Protein AF-A0A956WXQ8-F1 (afdb_monomer_lite)

pLDDT: mean 85.98, std 17.09, range [38.12, 98.56]

Foldseek 3Di:
DDDDDDDDDDDDDDPPPDPDPDDPPDPDPDPDPDDPCVVVVVLLVVLVVQLVVLVVQLVVLVVVLVVLCVVVVVPVVSSCVPVVVNVVSVVSNVVSCVRNPVSCVVCVCVQCVDPVRVLVCLQAPFAAACVVPVPSANPDWDQDPVRDIRHSHGHPVCVVVVD

Secondary structure (DSSP, 8-state):
-------------------PPPPPPPPPPP-------HHHHHHHHHHHHHHHHHHHHHHHHHHHHHHHHHHTTT-HHHHTTSHHHHHHHHHHHHHHHHHHHHHHHHHHHHHHHSTTTHHHHIIIIIPPPTTT-TTTS-S--EE-TTS-EESS---HHHHHHH-

Structure (mmCIF, N/CA/C/O backbone):
data_AF-A0A956WXQ8-F1
#
_entry.id   AF-A0A956WXQ8-F1
#
loop_
_atom_site.group_PDB
_atom_site.id
_atom_site.type_symbol
_atom_site.label_atom_id
_atom_site.label_alt_id
_atom_site.label_comp_id
_atom_site.label_asym_id
_atom_site.label_entity_id
_atom_site.label_seq_id
_atom_site.pdbx_PDB_ins_code
_atom_site.Cartn_x
_atom_site.Cartn_y
_atom_site.Cartn_z
_atom_site.occupancy
_atom_site.B_iso_or_equiv
_atom_site.auth_seq_id
_atom_site.auth_comp_id
_atom_site.auth_asym_id
_atom_site.auth_atom_id
_atom_site.pdbx_PDB_model_num
ATOM 1 N N . MET A 1 1 ? -41.434 19.675 -72.251 1.00 38.12 1 MET A N 1
ATOM 2 C CA . MET A 1 1 ? -41.603 20.103 -73.657 1.00 38.12 1 MET A CA 1
ATOM 3 C C . MET A 1 1 ? -40.549 21.172 -73.942 1.00 38.12 1 MET A C 1
ATOM 5 O O . MET A 1 1 ? -40.476 22.087 -73.138 1.00 38.12 1 MET A O 1
ATOM 9 N N . ILE A 1 2 ? -39.788 21.033 -75.045 1.00 38.50 2 ILE A N 1
ATOM 10 C CA . ILE A 1 2 ? -38.830 22.006 -75.644 1.00 38.50 2 ILE A CA 1
ATOM 11 C C . ILE A 1 2 ? -37.508 22.147 -74.847 1.00 38.50 2 ILE A C 1
ATOM 13 O O . ILE A 1 2 ? -37.528 22.645 -73.734 1.00 38.50 2 ILE A O 1
ATOM 17 N N . THR A 1 3 ? -36.330 21.611 -75.208 1.00 39.06 3 THR A N 1
ATOM 18 C CA . THR A 1 3 ? -35.526 21.508 -76.455 1.00 39.06 3 THR A CA 1
ATOM 19 C C . THR A 1 3 ? -34.778 22.802 -76.847 1.00 39.06 3 THR A C 1
ATOM 21 O O . THR A 1 3 ? -35.387 23.691 -77.426 1.00 39.06 3 THR A O 1
ATOM 24 N N . ARG A 1 4 ? -33.442 22.821 -76.637 1.00 45.00 4 ARG A N 1
ATOM 25 C CA . ARG A 1 4 ? -32.327 23.113 -77.594 1.00 45.00 4 ARG A CA 1
ATOM 26 C C . ARG A 1 4 ? -31.183 23.997 -77.032 1.00 45.00 4 ARG A C 1
ATOM 28 O O . ARG A 1 4 ? -31.460 25.080 -76.550 1.00 45.00 4 ARG A O 1
ATOM 35 N N . ILE A 1 5 ? -29.944 23.458 -76.975 1.00 48.34 5 ILE A N 1
ATOM 36 C CA . ILE A 1 5 ? -28.718 23.761 -77.795 1.00 48.34 5 ILE A CA 1
ATOM 37 C C . ILE A 1 5 ? -28.079 25.127 -77.396 1.00 48.34 5 ILE A C 1
ATOM 39 O O . ILE A 1 5 ? -28.791 26.116 -77.374 1.00 48.34 5 ILE A O 1
ATOM 43 N N . VAL A 1 6 ? -26.805 25.275 -76.974 1.00 39.34 6 VAL A N 1
ATOM 44 C CA . VAL A 1 6 ? -25.520 25.246 -77.731 1.00 39.34 6 VAL A CA 1
ATOM 45 C C . VAL A 1 6 ? -24.317 25.220 -76.734 1.00 39.34 6 VAL A C 1
ATOM 47 O O . VAL A 1 6 ? -24.288 26.007 -75.795 1.00 39.34 6 VAL A O 1
ATOM 50 N N . LEU A 1 7 ? -23.327 24.336 -76.955 1.00 41.91 7 LEU A N 1
ATOM 51 C CA . LEU A 1 7 ? -21.934 24.313 -76.412 1.00 41.91 7 LEU A CA 1
ATOM 52 C C . LEU A 1 7 ? -21.052 25.268 -77.279 1.00 41.91 7 LEU A C 1
ATOM 54 O O . LEU A 1 7 ? -21.446 25.406 -78.436 1.00 41.91 7 LEU A O 1
ATOM 58 N N . PRO A 1 8 ? -19.859 25.822 -76.916 1.00 48.25 8 PRO A N 1
ATOM 59 C CA . PRO A 1 8 ? -18.926 25.410 -75.855 1.00 48.25 8 PRO A CA 1
ATOM 60 C C . PRO A 1 8 ? -18.130 26.542 -75.144 1.00 48.25 8 PRO A C 1
ATOM 62 O O . PRO A 1 8 ? -18.097 27.692 -75.564 1.00 48.25 8 PRO A O 1
ATOM 65 N N . GLY A 1 9 ? -17.407 26.191 -74.080 1.00 39.09 9 GLY A N 1
ATOM 66 C CA . GLY A 1 9 ? -16.429 27.068 -73.430 1.00 39.09 9 GLY A CA 1
ATOM 67 C C . GLY A 1 9 ? -15.394 26.242 -72.681 1.00 39.09 9 GLY A C 1
ATOM 68 O O . GLY A 1 9 ? -15.539 25.980 -71.494 1.00 39.09 9 GLY A O 1
ATOM 69 N N . ILE A 1 10 ? -14.390 25.766 -73.416 1.00 50.47 10 ILE A N 1
ATOM 70 C CA . ILE A 1 10 ? -13.218 25.063 -72.890 1.00 50.47 10 ILE A CA 1
ATOM 71 C C . ILE A 1 10 ? -12.428 26.044 -72.018 1.00 50.47 10 ILE A C 1
ATOM 73 O O . ILE A 1 10 ? -11.936 27.046 -72.531 1.00 50.47 10 ILE A O 1
ATOM 77 N N . LEU A 1 11 ? -12.246 25.732 -70.734 1.00 43.50 11 LEU A N 1
ATOM 78 C CA . LEU A 1 11 ? -11.125 26.265 -69.964 1.00 43.50 11 LEU A CA 1
ATOM 79 C C . LEU A 1 11 ? -10.352 25.099 -69.348 1.00 43.50 11 LEU A C 1
ATOM 81 O O . LEU A 1 11 ? -10.706 24.537 -68.315 1.00 43.50 11 LEU A O 1
ATOM 85 N N . MET A 1 12 ? -9.306 24.723 -70.078 1.00 46.91 12 MET A N 1
ATOM 86 C CA . MET A 1 12 ? -8.211 23.860 -69.659 1.00 46.91 12 MET A CA 1
ATOM 87 C C . MET A 1 12 ? -7.524 24.512 -68.451 1.00 46.91 12 MET A C 1
ATOM 89 O O . MET A 1 12 ? -6.887 25.554 -68.598 1.00 46.91 12 MET A O 1
ATOM 93 N N . LEU A 1 13 ? -7.640 23.916 -67.263 1.00 47.16 13 LEU A N 1
ATOM 94 C CA . LEU A 1 13 ? -6.776 24.262 -66.139 1.00 47.16 13 LEU A CA 1
ATOM 95 C C . LEU A 1 13 ? -5.551 23.343 -66.202 1.00 47.16 13 LEU A C 1
ATOM 97 O O . LEU A 1 13 ? -5.657 22.130 -66.030 1.00 47.16 13 LEU A O 1
ATOM 101 N N . ALA A 1 14 ? -4.406 23.929 -66.542 1.00 50.28 14 ALA A N 1
ATOM 102 C CA . ALA A 1 14 ? -3.133 23.240 -66.674 1.00 50.28 14 ALA A CA 1
ATOM 103 C C . ALA A 1 14 ? -2.708 22.607 -65.336 1.00 50.28 14 ALA A C 1
ATOM 105 O O . ALA A 1 14 ? -2.529 23.310 -64.340 1.00 50.28 14 ALA A O 1
ATOM 106 N N . LEU A 1 15 ? -2.505 21.285 -65.328 1.00 52.38 15 LEU A N 1
ATOM 107 C CA . LEU A 1 15 ? -1.757 20.605 -64.273 1.00 52.38 15 LEU A CA 1
ATOM 108 C C . LEU A 1 15 ? -0.286 21.031 -64.370 1.00 52.38 15 LEU A C 1
ATOM 110 O O . LEU A 1 15 ? 0.452 20.555 -65.231 1.00 52.38 15 LEU A O 1
ATOM 114 N N . LEU A 1 16 ? 0.147 21.911 -63.471 1.00 50.88 16 LEU A N 1
ATOM 115 C CA . LEU A 1 16 ? 1.564 22.093 -63.169 1.00 50.88 16 LEU A CA 1
ATOM 116 C C . LEU A 1 16 ? 2.018 20.924 -62.287 1.00 50.88 16 LEU A C 1
ATOM 118 O O . LEU A 1 16 ? 1.897 20.956 -61.065 1.00 50.88 16 LEU A O 1
ATOM 122 N N . THR A 1 17 ? 2.533 19.871 -62.917 1.00 54.22 17 THR A N 1
ATOM 123 C CA . THR A 1 17 ? 3.320 18.831 -62.249 1.00 54.22 17 THR A CA 1
ATOM 124 C C . THR A 1 17 ? 4.652 19.433 -61.810 1.00 54.22 17 THR A C 1
ATOM 126 O O . THR A 1 17 ? 5.582 19.562 -62.606 1.00 54.22 17 THR A O 1
ATOM 129 N N . ALA A 1 18 ? 4.742 19.829 -60.542 1.00 53.53 18 ALA A N 1
ATOM 130 C CA . ALA A 1 18 ? 6.008 20.166 -59.912 1.00 53.53 18 ALA A CA 1
ATOM 131 C C . ALA A 1 18 ? 6.804 18.870 -59.673 1.00 53.53 18 ALA A C 1
ATOM 133 O O . ALA A 1 18 ? 6.460 18.073 -58.802 1.00 53.53 18 ALA A O 1
ATOM 134 N N . CYS A 1 19 ? 7.867 18.650 -60.450 1.00 54.12 19 CYS A N 1
ATOM 135 C CA . CYS A 1 19 ? 8.889 17.654 -60.131 1.00 54.12 19 CYS A CA 1
ATOM 136 C C . CYS A 1 19 ? 9.684 18.139 -58.912 1.00 54.12 19 CYS A C 1
ATOM 138 O O . CYS A 1 19 ? 10.679 18.849 -59.056 1.00 54.12 19 CYS A O 1
ATOM 140 N N . ALA A 1 20 ? 9.236 17.786 -57.708 1.00 65.56 20 ALA A N 1
ATOM 141 C CA . ALA A 1 20 ? 10.064 17.898 -56.515 1.00 65.56 20 ALA A CA 1
ATOM 142 C C . ALA A 1 20 ? 11.094 16.749 -56.512 1.00 65.56 20 ALA A C 1
ATOM 144 O O . ALA A 1 20 ? 10.714 15.606 -56.783 1.00 65.56 20 ALA A O 1
ATOM 145 N N . PRO A 1 21 ? 12.384 17.004 -56.227 1.00 63.22 21 PRO A N 1
ATOM 146 C CA . PRO A 1 21 ? 13.357 15.933 -56.055 1.00 63.22 21 PRO A CA 1
ATOM 147 C C . PRO A 1 21 ? 12.956 15.059 -54.861 1.00 63.22 21 PRO A C 1
ATOM 149 O O . PRO A 1 21 ? 12.649 15.570 -53.783 1.00 63.22 21 PRO A O 1
ATOM 152 N N . SER A 1 22 ? 12.943 13.738 -55.056 1.00 70.19 22 SER A N 1
ATOM 153 C CA . SER A 1 22 ? 12.711 12.777 -53.978 1.00 70.19 22 SER A CA 1
ATOM 154 C C . SER A 1 22 ? 13.767 12.959 -52.888 1.00 70.19 22 SER A C 1
ATOM 156 O O . SER A 1 22 ? 14.966 12.943 -53.172 1.00 70.19 22 SER A O 1
ATOM 158 N N . ALA A 1 23 ? 13.315 13.142 -51.645 1.00 75.69 23 ALA A N 1
ATOM 159 C CA . ALA A 1 23 ? 14.198 13.173 -50.488 1.00 75.69 23 ALA A CA 1
ATOM 160 C C . ALA A 1 23 ? 14.989 11.852 -50.403 1.00 75.69 23 ALA A C 1
ATOM 162 O O . ALA A 1 23 ? 14.421 10.791 -50.686 1.00 75.69 23 ALA A O 1
ATOM 163 N N . PRO A 1 24 ? 16.283 11.889 -50.037 1.00 76.50 24 PRO A N 1
ATOM 164 C CA . PRO A 1 24 ? 17.047 10.670 -49.827 1.00 76.50 24 PRO A CA 1
ATOM 165 C C . PRO A 1 24 ? 16.377 9.813 -48.739 1.00 76.50 24 PRO A C 1
ATOM 167 O O . PRO A 1 24 ? 15.810 10.370 -47.793 1.00 76.50 24 PRO A O 1
ATOM 170 N N . PRO A 1 25 ? 16.422 8.473 -48.859 1.00 72.44 25 PRO A N 1
ATOM 171 C CA . PRO A 1 25 ? 15.900 7.588 -47.829 1.00 72.44 25 PRO A CA 1
ATOM 172 C C . PRO A 1 25 ? 16.582 7.904 -46.497 1.00 72.44 25 PRO A C 1
ATOM 174 O O . PRO A 1 25 ? 17.802 8.084 -46.443 1.00 72.44 25 PRO A O 1
ATOM 177 N N . ALA A 1 26 ? 15.781 8.001 -45.434 1.00 77.81 26 ALA A N 1
ATOM 178 C CA . ALA A 1 26 ? 16.299 8.195 -44.090 1.00 77.81 26 ALA A CA 1
ATOM 179 C C . ALA A 1 26 ? 17.305 7.073 -43.770 1.00 77.81 26 ALA A C 1
ATOM 181 O O . ALA A 1 26 ? 17.049 5.919 -44.133 1.00 77.81 26 ALA A O 1
ATOM 182 N N . PRO A 1 27 ? 18.447 7.387 -43.131 1.00 73.75 27 PRO A N 1
ATOM 183 C CA . PRO A 1 27 ? 19.386 6.360 -42.709 1.00 73.75 27 PRO A CA 1
ATOM 184 C C . PRO A 1 27 ? 18.644 5.339 -41.843 1.00 73.75 27 PRO A C 1
ATOM 186 O O . PRO A 1 27 ? 17.879 5.715 -40.952 1.00 73.75 27 PRO A O 1
ATOM 189 N N . ALA A 1 28 ? 18.850 4.052 -42.132 1.00 71.50 28 ALA A N 1
ATOM 190 C CA . ALA A 1 28 ? 18.345 2.985 -41.282 1.00 71.50 28 ALA A CA 1
ATOM 191 C C . ALA A 1 28 ? 18.842 3.233 -39.845 1.00 71.50 28 ALA A C 1
ATOM 193 O O . ALA A 1 28 ? 20.013 3.604 -39.686 1.00 71.50 28 ALA A O 1
ATOM 194 N N . PRO A 1 29 ? 17.991 3.070 -38.813 1.00 69.69 29 PRO A N 1
ATOM 195 C CA . PRO A 1 29 ? 18.441 3.156 -37.433 1.00 69.69 29 PRO A CA 1
ATOM 196 C C . PRO A 1 29 ? 19.650 2.242 -37.267 1.00 69.69 29 PRO A C 1
ATOM 198 O O . PRO A 1 29 ? 19.606 1.083 -37.684 1.00 69.69 29 PRO A O 1
ATOM 201 N N . ALA A 1 30 ? 20.739 2.766 -36.707 1.00 68.44 30 ALA A N 1
ATOM 202 C CA . ALA A 1 30 ? 21.848 1.917 -36.310 1.00 68.44 30 ALA A CA 1
ATOM 203 C C . ALA A 1 30 ? 21.290 0.813 -35.401 1.00 68.44 30 ALA A C 1
ATOM 205 O O . ALA A 1 30 ? 20.535 1.122 -34.475 1.00 68.44 30 ALA A O 1
ATOM 206 N N . GLU A 1 31 ? 21.628 -0.452 -35.672 1.00 59.72 31 GLU A N 1
ATOM 207 C CA . GLU A 1 31 ? 21.336 -1.536 -34.737 1.00 59.72 31 GLU A CA 1
ATOM 208 C C . GLU A 1 31 ? 21.934 -1.136 -33.390 1.00 59.72 31 GLU A C 1
ATOM 210 O O . GLU A 1 31 ? 23.151 -0.968 -33.264 1.00 59.72 31 GLU A O 1
ATOM 215 N N . SER A 1 32 ? 21.075 -0.887 -32.399 1.00 63.06 32 SER A N 1
ATOM 216 C CA . SER A 1 32 ? 21.556 -0.511 -31.083 1.00 63.06 32 SER A CA 1
ATOM 217 C C . SER A 1 32 ? 22.321 -1.706 -30.533 1.00 63.06 32 SER A C 1
ATOM 219 O O . SER A 1 32 ? 21.724 -2.737 -30.216 1.00 63.06 32 SER A O 1
ATOM 221 N N . THR A 1 33 ? 23.634 -1.571 -30.367 1.00 66.12 33 THR A N 1
ATOM 222 C CA . THR A 1 33 ? 24.328 -2.323 -29.323 1.00 66.12 33 THR A CA 1
ATOM 223 C C . THR A 1 33 ? 23.521 -2.090 -28.050 1.00 66.12 33 THR A C 1
ATOM 225 O O . THR A 1 33 ? 23.310 -0.925 -27.707 1.00 66.12 33 THR A O 1
ATOM 228 N N . GLY A 1 34 ? 22.971 -3.154 -27.453 1.00 76.25 34 GLY A N 1
ATOM 229 C CA . GLY A 1 34 ? 21.980 -3.049 -26.378 1.00 76.25 34 GLY A CA 1
ATOM 230 C C . GLY A 1 34 ? 22.347 -1.947 -25.386 1.00 76.25 34 GLY A C 1
ATOM 231 O O . GLY A 1 34 ? 23.480 -1.909 -24.904 1.00 76.25 34 GLY A O 1
ATOM 232 N N . ALA A 1 35 ? 21.423 -1.010 -25.165 1.00 85.62 35 ALA A N 1
ATOM 233 C CA . ALA A 1 35 ? 21.669 0.127 -24.290 1.00 85.62 35 ALA A CA 1
ATOM 234 C C . ALA A 1 35 ? 22.083 -0.362 -22.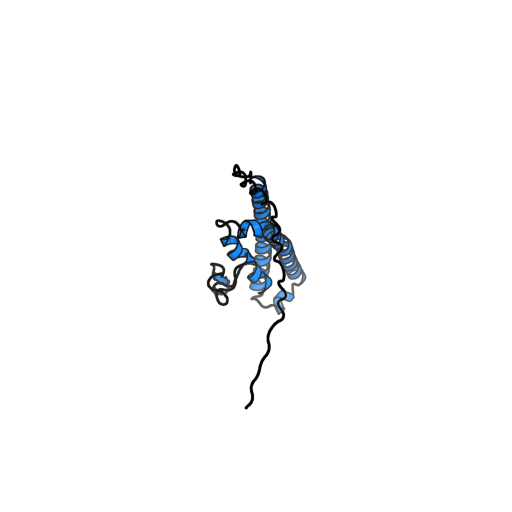893 1.00 85.62 35 ALA A C 1
ATOM 236 O O . ALA A 1 35 ? 21.561 -1.363 -22.399 1.00 85.62 35 ALA A O 1
ATOM 237 N N . ASP A 1 36 ? 23.008 0.344 -22.244 1.00 92.31 36 ASP A N 1
ATOM 238 C CA . ASP A 1 36 ? 23.307 0.085 -20.839 1.00 92.31 36 ASP A CA 1
ATOM 239 C C . ASP A 1 36 ? 22.116 0.529 -19.975 1.00 92.31 36 ASP A C 1
ATOM 241 O O . ASP A 1 36 ? 21.860 1.720 -19.801 1.00 92.31 36 ASP A O 1
ATOM 245 N N . LEU A 1 37 ? 21.375 -0.445 -19.440 1.00 93.81 37 LEU A N 1
ATOM 246 C CA . LEU A 1 37 ? 20.207 -0.223 -18.582 1.00 93.81 37 LEU A CA 1
ATOM 247 C C . LEU A 1 37 ? 20.542 -0.306 -17.082 1.00 93.81 37 LEU A C 1
ATOM 249 O O . LEU A 1 37 ? 19.636 -0.310 -16.246 1.00 93.81 37 LEU A O 1
ATOM 253 N N . SER A 1 38 ? 21.824 -0.380 -16.706 1.00 96.19 38 SER A N 1
ATOM 254 C CA . SER A 1 38 ? 22.248 -0.526 -15.304 1.00 96.19 38 SER A CA 1
ATOM 255 C C . SER A 1 38 ? 21.747 0.611 -14.404 1.00 96.19 38 SER A C 1
ATOM 257 O O . SER A 1 38 ? 21.344 0.366 -13.262 1.00 96.19 38 SER A O 1
ATOM 259 N N . GLY A 1 39 ? 21.690 1.839 -14.929 1.00 97.44 39 GLY A N 1
ATOM 260 C CA . GLY A 1 39 ? 21.129 2.999 -14.234 1.00 97.44 39 GLY A CA 1
ATOM 261 C C . GLY A 1 39 ? 19.633 2.855 -13.944 1.00 97.44 39 GLY A C 1
ATOM 262 O O . GLY A 1 39 ? 19.206 3.086 -12.815 1.00 97.44 39 GLY A O 1
ATOM 263 N N . ILE A 1 40 ? 18.851 2.389 -14.924 1.00 96.06 40 ILE A N 1
ATOM 264 C CA . ILE A 1 40 ? 17.405 2.147 -14.771 1.00 96.06 40 ILE A CA 1
ATOM 265 C C . ILE A 1 40 ? 17.161 1.041 -13.745 1.00 96.06 40 ILE A C 1
ATOM 267 O O . ILE A 1 40 ? 16.331 1.196 -12.853 1.00 96.06 40 ILE A O 1
ATOM 271 N N . LYS A 1 41 ? 17.936 -0.048 -13.808 1.00 95.94 41 LYS A N 1
ATOM 272 C CA . LYS A 1 41 ? 17.862 -1.122 -12.812 1.00 95.94 41 LYS A CA 1
ATOM 273 C C . LYS A 1 41 ? 18.168 -0.610 -11.404 1.00 95.94 41 LYS A C 1
ATOM 275 O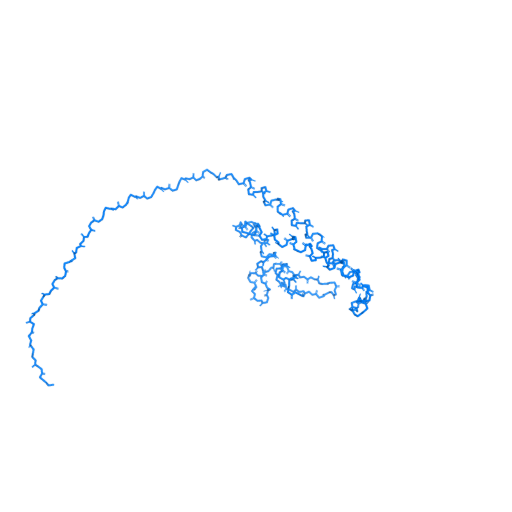 O . LYS A 1 41 ? 17.461 -0.955 -10.463 1.00 95.94 41 LYS A O 1
ATOM 280 N N . THR A 1 42 ? 19.212 0.205 -11.256 1.00 98.44 42 THR A N 1
ATOM 281 C CA . THR A 1 42 ? 19.588 0.789 -9.960 1.00 98.44 42 THR A CA 1
ATOM 282 C C . THR A 1 42 ? 18.477 1.683 -9.417 1.00 98.44 42 THR A C 1
ATOM 284 O O . THR A 1 42 ? 18.105 1.547 -8.254 1.00 98.44 42 THR A O 1
ATOM 287 N N . TYR A 1 43 ? 17.911 2.541 -10.268 1.00 97.94 43 TYR A N 1
ATOM 288 C CA . TYR A 1 43 ? 16.777 3.393 -9.926 1.00 97.94 43 TYR A CA 1
ATOM 289 C C . TYR A 1 43 ? 15.567 2.574 -9.459 1.00 97.94 43 TYR A C 1
ATOM 291 O O . TYR A 1 43 ? 15.048 2.822 -8.372 1.00 97.94 43 TYR A O 1
ATOM 299 N N . LEU A 1 44 ? 15.167 1.561 -10.237 1.00 97.88 44 LEU A N 1
ATOM 300 C CA . LEU A 1 44 ? 14.017 0.717 -9.921 1.00 97.88 44 LEU A CA 1
ATOM 301 C C . LEU A 1 44 ? 14.211 0.006 -8.577 1.00 97.88 44 LEU A C 1
ATOM 303 O O . LEU A 1 44 ? 13.355 0.103 -7.708 1.00 97.88 44 LEU A O 1
ATOM 307 N N . LEU A 1 45 ? 15.373 -0.617 -8.353 1.00 98.25 45 LEU A N 1
ATOM 308 C CA . LEU A 1 45 ? 15.673 -1.292 -7.086 1.00 98.25 45 LEU A CA 1
ATOM 309 C C . LEU A 1 45 ? 15.631 -0.338 -5.884 1.00 98.25 45 LEU A C 1
ATOM 311 O O . LEU A 1 45 ? 15.125 -0.712 -4.828 1.00 98.25 45 LEU A O 1
ATOM 315 N N . GLN A 1 46 ? 16.134 0.890 -6.032 1.00 98.56 46 GLN A N 1
ATOM 316 C CA . GLN A 1 46 ? 16.075 1.897 -4.970 1.00 98.56 46 GLN A CA 1
ATOM 317 C C . GLN A 1 46 ? 14.635 2.320 -4.661 1.00 98.56 46 GLN A C 1
ATOM 319 O O . GLN A 1 46 ? 14.269 2.414 -3.489 1.00 98.56 46 GLN A O 1
ATOM 324 N N . LYS A 1 47 ? 13.809 2.546 -5.689 1.00 98.19 47 LYS A N 1
ATOM 325 C CA . LYS A 1 47 ? 12.398 2.919 -5.518 1.00 98.19 47 LYS A CA 1
ATOM 326 C C . LYS A 1 47 ? 11.578 1.786 -4.921 1.00 98.19 47 LYS A C 1
ATOM 328 O O . LYS A 1 47 ? 10.865 2.023 -3.955 1.00 98.19 47 LYS A O 1
ATOM 333 N N . THR A 1 48 ? 11.752 0.555 -5.398 1.00 97.62 48 THR A N 1
ATOM 334 C CA . THR A 1 48 ? 11.080 -0.622 -4.834 1.00 97.62 48 THR A CA 1
ATOM 335 C C . THR A 1 48 ? 11.481 -0.862 -3.378 1.00 97.62 48 THR A C 1
ATOM 337 O O . THR A 1 48 ? 10.626 -1.176 -2.556 1.00 97.62 48 THR A O 1
ATOM 340 N N . ALA A 1 49 ? 12.759 -0.684 -3.023 1.00 98.56 49 ALA A N 1
ATOM 341 C CA . ALA A 1 49 ? 13.199 -0.805 -1.634 1.00 98.56 49 ALA A CA 1
ATOM 342 C C . ALA A 1 49 ? 12.548 0.256 -0.732 1.00 98.56 49 ALA A C 1
ATOM 344 O O . ALA A 1 49 ? 12.071 -0.075 0.350 1.00 98.56 49 ALA A O 1
ATOM 345 N N . ALA A 1 50 ? 12.485 1.510 -1.189 1.00 98.12 50 ALA A N 1
ATOM 346 C CA . ALA A 1 50 ? 11.802 2.575 -0.462 1.00 98.12 50 ALA A CA 1
ATOM 347 C C . ALA A 1 50 ? 10.291 2.307 -0.338 1.00 98.12 50 ALA A C 1
ATOM 349 O O . ALA A 1 50 ? 9.743 2.458 0.751 1.00 98.12 50 ALA A O 1
ATOM 350 N N . LEU A 1 51 ? 9.641 1.851 -1.417 1.00 97.00 51 LEU A N 1
ATOM 351 C CA . LEU A 1 51 ? 8.218 1.510 -1.415 1.00 97.00 51 LEU A CA 1
ATOM 352 C C . LEU A 1 51 ? 7.924 0.403 -0.401 1.00 97.00 51 LEU A C 1
ATOM 354 O O . LEU A 1 51 ? 6.992 0.539 0.380 1.00 97.00 51 LEU A O 1
ATOM 358 N N . ASN A 1 52 ? 8.738 -0.656 -0.366 1.00 97.38 52 ASN A N 1
ATOM 359 C CA . ASN A 1 52 ? 8.584 -1.734 0.613 1.00 97.38 52 ASN A CA 1
ATOM 360 C C . ASN A 1 52 ? 8.674 -1.230 2.057 1.00 97.38 52 ASN A C 1
ATOM 362 O O . ASN A 1 52 ? 7.895 -1.664 2.901 1.00 97.38 52 ASN A O 1
ATOM 366 N N . THR A 1 53 ? 9.598 -0.310 2.345 1.00 98.00 53 THR A N 1
ATOM 367 C CA . THR A 1 53 ? 9.708 0.294 3.679 1.00 98.00 53 THR A CA 1
ATOM 368 C C . THR A 1 53 ? 8.437 1.057 4.044 1.00 98.00 53 THR A C 1
ATOM 370 O O . THR A 1 53 ? 7.838 0.771 5.077 1.00 98.00 53 THR A O 1
ATOM 373 N N . SER A 1 54 ? 7.971 1.968 3.184 1.00 96.12 54 SER A N 1
ATOM 374 C CA . SER A 1 54 ? 6.759 2.752 3.461 1.00 96.12 54 SER A CA 1
ATOM 375 C C . SER A 1 54 ? 5.492 1.889 3.497 1.00 96.12 54 SER A C 1
ATOM 377 O O . SER A 1 54 ? 4.602 2.132 4.307 1.00 96.12 54 SER A O 1
ATOM 379 N N . ALA A 1 55 ? 5.416 0.831 2.688 1.00 95.38 55 ALA A N 1
ATOM 380 C CA . ALA A 1 55 ? 4.321 -0.134 2.739 1.00 95.38 55 ALA A CA 1
ATOM 381 C C . ALA A 1 55 ? 4.309 -0.924 4.059 1.00 95.38 55 ALA A C 1
ATOM 383 O O . ALA A 1 55 ? 3.241 -1.166 4.618 1.00 95.38 55 ALA A O 1
ATOM 384 N N . ALA A 1 56 ? 5.478 -1.288 4.598 1.00 97.50 56 ALA A N 1
ATOM 385 C CA . ALA A 1 56 ? 5.576 -1.942 5.902 1.00 97.50 56 ALA A CA 1
ATOM 386 C C . ALA A 1 56 ? 5.165 -1.007 7.055 1.00 97.50 56 ALA A C 1
ATOM 388 O O . ALA A 1 56 ? 4.508 -1.441 8.004 1.00 97.50 56 ALA A O 1
ATOM 389 N N . GLU A 1 57 ? 5.508 0.280 6.968 1.00 97.06 57 GLU A N 1
ATOM 390 C CA . GLU A 1 57 ? 5.056 1.304 7.919 1.00 97.06 57 GLU A CA 1
ATOM 391 C C . GLU A 1 57 ? 3.534 1.472 7.869 1.00 97.06 57 GLU A C 1
ATOM 393 O O . GLU A 1 57 ? 2.878 1.456 8.913 1.00 97.06 57 GLU A O 1
ATOM 398 N N . LEU A 1 58 ? 2.963 1.538 6.661 1.00 95.62 58 LEU A N 1
ATOM 399 C CA . LEU A 1 58 ? 1.518 1.593 6.461 1.00 95.62 58 LEU A CA 1
ATOM 400 C C . LEU A 1 58 ? 0.838 0.356 7.052 1.00 95.62 58 LEU A C 1
ATOM 402 O O . LEU A 1 58 ? -0.082 0.495 7.851 1.00 95.62 58 LEU A O 1
A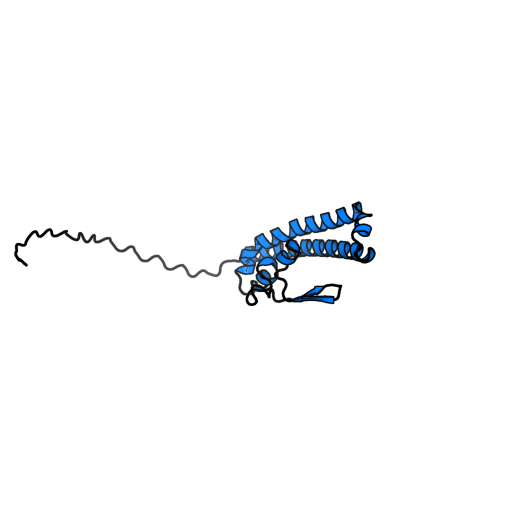TOM 406 N N . GLN A 1 59 ? 1.333 -0.844 6.737 1.00 95.00 59 GLN A N 1
ATOM 407 C CA . GLN A 1 59 ? 0.804 -2.095 7.281 1.00 95.00 59 GLN A CA 1
ATOM 408 C C . GLN A 1 59 ? 0.847 -2.111 8.812 1.00 95.00 59 GLN A C 1
ATOM 410 O O . GLN A 1 59 ? -0.120 -2.525 9.448 1.00 95.00 59 GLN A O 1
ATOM 415 N N . THR A 1 60 ? 1.943 -1.639 9.409 1.00 97.19 60 THR A N 1
ATOM 416 C CA . THR A 1 60 ? 2.097 -1.569 10.868 1.00 97.19 60 THR A CA 1
ATOM 417 C C . THR A 1 60 ? 1.068 -0.625 11.489 1.00 97.19 60 THR A C 1
ATOM 419 O O . THR A 1 60 ? 0.413 -0.986 12.467 1.00 97.19 60 THR A O 1
ATOM 422 N N . ALA A 1 61 ? 0.885 0.568 10.918 1.00 96.50 61 ALA A N 1
ATOM 423 C CA . ALA A 1 61 ? -0.095 1.533 11.407 1.00 96.50 61 ALA A CA 1
ATOM 424 C C . ALA A 1 61 ? -1.537 1.025 11.230 1.00 96.50 61 ALA A C 1
ATOM 426 O O . ALA A 1 61 ? -2.342 1.122 12.156 1.00 96.50 61 ALA A O 1
ATOM 427 N N . SER A 1 62 ? -1.856 0.423 10.082 1.00 94.31 62 SER A N 1
ATOM 428 C CA . SER A 1 62 ? -3.165 -0.182 9.818 1.00 94.31 62 SER A CA 1
ATOM 429 C C . SER A 1 62 ? -3.470 -1.342 10.767 1.00 94.31 62 SER A C 1
ATOM 431 O O . SER A 1 62 ? -4.584 -1.423 11.279 1.00 94.31 62 SER A O 1
ATOM 433 N N . ALA A 1 63 ? -2.489 -2.206 11.048 1.00 95.44 63 ALA A N 1
ATOM 434 C CA . ALA A 1 63 ? -2.640 -3.294 12.012 1.00 95.44 63 ALA A CA 1
ATOM 435 C C . ALA A 1 63 ? -2.894 -2.756 13.426 1.00 95.44 63 ALA A C 1
ATOM 437 O O . ALA A 1 63 ? -3.817 -3.204 14.095 1.00 95.44 63 ALA A O 1
ATOM 438 N N . HIS A 1 64 ? -2.158 -1.725 13.849 1.00 97.00 64 HIS A N 1
ATOM 439 C CA . HIS A 1 64 ? -2.384 -1.117 15.157 1.00 97.00 64 HIS A CA 1
ATOM 440 C C . HIS A 1 64 ? -3.778 -0.478 15.264 1.00 97.00 64 HIS A C 1
ATOM 442 O O . HIS A 1 64 ? -4.454 -0.623 16.281 1.00 97.00 64 HIS A O 1
ATOM 448 N N . TYR A 1 65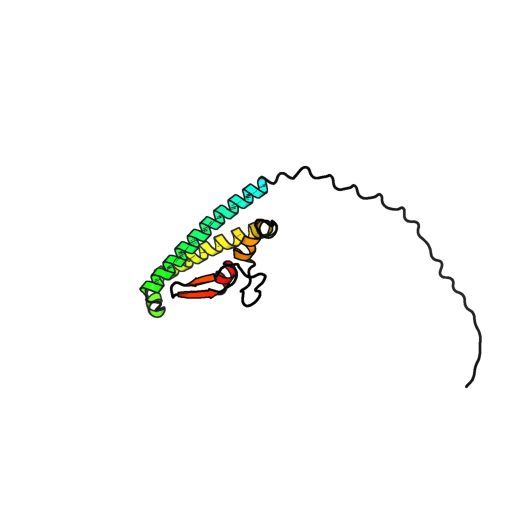 ? -4.253 0.189 14.208 1.00 95.94 65 TYR A N 1
ATOM 449 C CA . TYR A 1 65 ? -5.620 0.711 14.189 1.00 95.94 65 TYR A CA 1
ATOM 450 C C . TYR A 1 65 ? -6.657 -0.413 14.300 1.00 95.94 65 TYR A C 1
ATOM 452 O O . TYR A 1 65 ? -7.630 -0.277 15.044 1.00 95.94 65 TYR A O 1
ATOM 460 N N . TYR A 1 66 ? -6.438 -1.526 13.592 1.00 94.88 66 TYR A N 1
ATOM 461 C CA . TYR A 1 66 ? -7.286 -2.709 13.695 1.00 94.88 66 TYR A CA 1
ATOM 462 C C . TYR A 1 66 ? -7.313 -3.258 15.127 1.00 94.88 66 TYR A C 1
ATOM 464 O O . TYR A 1 66 ? -8.402 -3.464 15.651 1.00 94.88 66 TYR A O 1
ATOM 472 N N . ASP A 1 67 ? -6.164 -3.414 15.788 1.00 95.94 67 ASP A N 1
ATOM 473 C CA . ASP A 1 67 ? -6.087 -3.921 17.165 1.00 95.94 67 ASP A CA 1
ATOM 474 C C . ASP A 1 67 ? -6.868 -3.030 18.147 1.00 95.94 67 ASP A C 1
ATOM 476 O O . ASP A 1 67 ? -7.593 -3.524 19.014 1.00 95.94 67 ASP A O 1
ATOM 480 N N . LEU A 1 68 ? -6.778 -1.704 17.988 1.00 96.12 68 LEU A N 1
ATOM 481 C CA . LEU A 1 68 ? -7.550 -0.749 18.791 1.00 96.12 68 LEU A CA 1
ATOM 482 C C . LEU A 1 68 ? -9.055 -0.886 18.530 1.00 96.12 68 LEU A C 1
ATOM 484 O O . LEU A 1 68 ? -9.855 -0.894 19.472 1.00 96.12 68 LEU A O 1
ATOM 488 N N . ALA A 1 69 ? -9.450 -1.018 17.262 1.00 95.38 69 ALA A N 1
ATOM 489 C CA . ALA A 1 69 ? -10.841 -1.230 16.888 1.00 95.38 69 ALA A CA 1
ATOM 490 C C . ALA A 1 69 ? -11.369 -2.565 17.438 1.00 95.38 69 ALA A C 1
ATOM 492 O O . ALA A 1 69 ? -12.444 -2.594 18.034 1.00 95.38 69 ALA A O 1
ATOM 493 N N . GLU A 1 70 ? -10.601 -3.647 17.327 1.00 95.38 70 GLU A N 1
ATOM 494 C CA . GLU A 1 70 ? -10.949 -4.970 17.843 1.00 95.38 70 GLU A CA 1
ATOM 495 C C . GLU A 1 70 ? -11.073 -4.967 19.374 1.00 95.38 70 GLU A C 1
ATOM 497 O O . GLU A 1 70 ? -12.057 -5.482 19.912 1.00 95.38 70 GLU A O 1
ATOM 502 N N . ALA A 1 71 ? -10.156 -4.306 20.088 1.00 95.25 71 ALA A N 1
ATOM 503 C CA . ALA A 1 71 ? -10.231 -4.132 21.540 1.00 95.25 71 ALA A CA 1
ATOM 504 C C . ALA A 1 71 ? -11.487 -3.356 21.974 1.00 95.25 71 ALA A C 1
ATOM 506 O O . ALA A 1 71 ? -12.068 -3.627 23.028 1.00 95.25 71 ALA A O 1
ATOM 507 N N . ALA A 1 72 ? -11.957 -2.425 21.140 1.00 96.19 72 ALA A N 1
ATOM 508 C CA . ALA A 1 72 ? -13.236 -1.750 21.326 1.00 96.19 72 ALA A CA 1
ATOM 509 C C . ALA A 1 72 ? -14.445 -2.598 20.880 1.00 96.19 72 ALA A C 1
ATOM 511 O O . ALA A 1 72 ? -15.579 -2.153 21.040 1.00 96.19 72 ALA A O 1
ATOM 512 N N . SER A 1 73 ? -14.246 -3.819 20.372 1.00 95.19 73 SER A N 1
ATOM 513 C CA . SER A 1 73 ? -15.273 -4.653 19.723 1.00 95.19 73 SER A CA 1
ATOM 514 C C . SER A 1 73 ? -15.919 -3.968 18.516 1.00 95.19 73 SER A C 1
ATOM 516 O O . SER A 1 73 ? -17.115 -4.121 18.275 1.00 95.19 73 SER A O 1
ATOM 518 N N . PHE A 1 74 ? -15.128 -3.171 17.796 1.00 94.38 74 PHE A N 1
ATOM 519 C CA . PHE A 1 74 ? -15.538 -2.311 16.685 1.00 94.38 74 PHE A CA 1
ATOM 520 C C . PHE A 1 74 ? -16.643 -1.301 17.054 1.00 94.38 74 PHE A C 1
ATOM 522 O O . PHE A 1 74 ? -17.335 -0.770 16.188 1.00 94.38 74 PHE A O 1
ATOM 529 N N . ASP A 1 75 ? -16.803 -0.997 18.345 1.00 96.56 75 ASP A N 1
ATOM 530 C CA . ASP A 1 75 ? -17.650 0.088 18.836 1.00 96.56 75 ASP A CA 1
ATOM 531 C C . ASP A 1 75 ? -16.903 1.417 18.643 1.00 96.56 75 ASP A C 1
ATOM 533 O O . ASP A 1 75 ? -16.062 1.804 19.455 1.00 96.56 75 ASP A O 1
ATOM 537 N N . TYR A 1 76 ? -17.175 2.110 17.535 1.00 94.25 76 TYR A N 1
ATOM 538 C CA . TYR A 1 76 ? -16.495 3.363 17.195 1.00 94.25 76 TYR A CA 1
ATOM 539 C C . TYR A 1 76 ? -16.825 4.517 18.158 1.00 94.25 76 TYR A C 1
ATOM 541 O O . TYR A 1 76 ? -16.008 5.426 18.333 1.00 94.25 76 TYR A O 1
ATOM 549 N N . GLU A 1 77 ? -17.971 4.472 18.849 1.00 95.75 77 GLU A N 1
ATOM 550 C CA . GLU A 1 77 ? -18.276 5.432 19.915 1.00 95.75 77 GLU A CA 1
ATOM 551 C C . GLU A 1 77 ? -17.342 5.210 21.109 1.00 95.75 77 GLU A C 1
ATOM 553 O O . GLU A 1 77 ? -16.791 6.170 21.652 1.00 95.75 77 GLU A O 1
ATOM 558 N N . ARG A 1 78 ? -17.076 3.947 21.467 1.00 95.38 78 ARG A N 1
ATOM 559 C CA . ARG A 1 78 ? -16.074 3.582 22.479 1.00 95.38 78 ARG A CA 1
ATOM 560 C C . ARG A 1 78 ? -14.650 3.885 22.022 1.00 95.38 78 ARG A C 1
ATOM 562 O O . ARG A 1 78 ? -13.877 4.435 22.800 1.00 95.38 78 ARG A O 1
ATOM 569 N N . LEU A 1 79 ? -14.306 3.562 20.778 1.00 94.62 79 LEU A N 1
ATOM 570 C CA . LEU A 1 79 ? -12.977 3.805 20.211 1.00 94.62 79 LEU A CA 1
ATOM 571 C C . LEU A 1 79 ? -12.618 5.296 20.246 1.00 94.62 79 LEU A C 1
ATOM 573 O O . LEU A 1 79 ? -11.505 5.672 20.609 1.00 94.62 79 LEU A O 1
ATOM 577 N N . SER A 1 80 ? -13.589 6.160 19.937 1.00 92.38 80 SER A N 1
ATOM 578 C CA . SER A 1 80 ? -13.396 7.613 19.941 1.00 92.38 80 SER A CA 1
ATOM 579 C C . SER A 1 80 ? -13.166 8.221 21.334 1.00 92.38 80 SER A C 1
ATOM 581 O O . SER A 1 80 ? -12.791 9.390 21.423 1.00 92.38 80 SER A O 1
ATOM 583 N N . GLN A 1 81 ? -13.304 7.443 22.419 1.00 93.81 81 GLN A N 1
ATOM 584 C CA . GLN A 1 81 ? -12.960 7.880 23.781 1.00 93.81 81 GLN A CA 1
ATOM 585 C C . GLN A 1 81 ? -11.441 7.962 24.029 1.00 93.81 81 GLN A C 1
ATOM 587 O O . GLN A 1 81 ? -11.023 8.584 25.007 1.00 93.81 81 GLN A O 1
ATOM 592 N N . SER A 1 82 ? -10.615 7.415 23.126 1.00 92.00 82 SER A N 1
ATOM 593 C CA . SER A 1 82 ? -9.145 7.524 23.133 1.00 92.00 82 SER A CA 1
ATOM 594 C C . SER A 1 82 ? -8.625 8.344 21.936 1.00 92.00 82 SER A C 1
ATOM 596 O O . SER A 1 82 ? -7.843 7.846 21.123 1.00 92.00 82 SER A O 1
ATOM 598 N N . PRO A 1 83 ? -9.025 9.622 21.783 1.00 92.44 83 PRO A N 1
ATOM 599 C CA . PRO A 1 83 ? -8.823 10.365 20.538 1.00 92.44 83 PRO A CA 1
ATOM 600 C C . PRO A 1 83 ? -7.350 10.637 20.210 1.00 92.44 83 PRO A C 1
ATOM 602 O O . PRO A 1 83 ? -7.004 10.741 19.038 1.00 92.44 83 PRO A O 1
ATOM 605 N N . ALA A 1 84 ? -6.475 10.747 21.215 1.00 95.75 84 ALA A N 1
ATOM 606 C CA . ALA A 1 84 ? -5.057 11.033 20.995 1.00 95.75 84 ALA A CA 1
ATOM 607 C C . ALA A 1 84 ? -4.320 9.859 20.328 1.00 95.75 84 ALA A C 1
ATOM 609 O O . ALA A 1 84 ? -3.593 10.063 19.360 1.00 95.75 84 ALA A O 1
ATOM 610 N N . GLU A 1 85 ? -4.539 8.639 20.820 1.00 94.50 85 GLU A N 1
ATOM 611 C CA . GLU A 1 85 ? -3.914 7.429 20.278 1.00 94.50 85 GLU A CA 1
ATOM 612 C C . GLU A 1 85 ? -4.438 7.126 18.872 1.00 94.50 85 GLU A C 1
ATOM 614 O O . GLU A 1 85 ? -3.657 6.923 17.945 1.00 94.50 85 GLU A O 1
ATOM 619 N N . ILE A 1 86 ? -5.755 7.227 18.674 1.00 95.75 86 ILE A N 1
ATOM 620 C CA . ILE A 1 86 ? -6.374 7.045 17.358 1.00 95.75 86 ILE A CA 1
ATOM 621 C C . ILE A 1 86 ? -5.860 8.074 16.349 1.00 95.75 86 ILE A C 1
ATOM 623 O O . ILE A 1 86 ? -5.496 7.708 15.232 1.00 95.75 86 ILE A O 1
ATOM 627 N N . ALA A 1 87 ? -5.773 9.350 16.737 1.00 95.75 87 ALA A N 1
ATOM 628 C CA . ALA A 1 87 ? -5.230 10.386 15.866 1.00 95.75 87 ALA A CA 1
ATOM 629 C C . ALA A 1 87 ? -3.767 10.112 15.490 1.00 95.75 87 ALA A C 1
ATOM 631 O O . ALA A 1 87 ? -3.397 10.301 14.333 1.00 95.75 87 ALA A O 1
ATOM 632 N N . GLN A 1 88 ? -2.949 9.642 16.435 1.00 96.06 88 GLN A N 1
ATOM 633 C CA . GLN A 1 88 ? -1.549 9.312 16.179 1.00 96.06 88 GLN A CA 1
ATOM 634 C C . GLN A 1 88 ? -1.407 8.157 15.180 1.00 96.06 88 GLN A C 1
ATOM 636 O O . GLN A 1 88 ? -0.618 8.258 14.242 1.00 96.06 88 GLN A O 1
ATOM 641 N N . VAL A 1 89 ? -2.174 7.078 15.351 1.00 96.75 89 VAL A N 1
ATOM 642 C CA . VAL A 1 89 ? -2.101 5.910 14.460 1.00 96.75 89 VAL A CA 1
ATOM 643 C C . VAL A 1 89 ? -2.581 6.255 13.051 1.00 96.75 89 VAL A C 1
ATOM 645 O O . VAL A 1 89 ? -1.908 5.923 12.076 1.00 96.75 89 VAL A O 1
ATOM 648 N N . LEU A 1 90 ? -3.698 6.977 12.929 1.00 95.38 90 LEU A N 1
ATOM 649 C CA . LEU A 1 90 ? -4.220 7.401 11.628 1.00 95.38 90 LEU A CA 1
ATOM 650 C C . LEU A 1 90 ? -3.290 8.399 10.926 1.00 95.38 90 LEU A C 1
ATOM 652 O O . LEU A 1 90 ? -3.127 8.328 9.708 1.00 95.38 90 LEU A O 1
ATOM 656 N N . ALA A 1 91 ? -2.651 9.305 11.672 1.00 96.50 91 ALA A N 1
ATOM 657 C CA . ALA A 1 91 ? -1.636 10.196 11.116 1.00 96.50 91 ALA A CA 1
ATOM 658 C C . ALA A 1 91 ? -0.433 9.406 10.582 1.00 96.50 91 ALA A C 1
ATOM 660 O O . ALA A 1 91 ? -0.012 9.652 9.456 1.00 96.50 91 ALA A O 1
ATOM 661 N N . GLY A 1 92 ? 0.053 8.412 11.333 1.00 96.12 92 GLY A N 1
ATOM 662 C CA . GLY A 1 92 ? 1.137 7.535 10.887 1.00 96.12 92 GLY A CA 1
ATOM 663 C C . GLY A 1 92 ? 0.784 6.747 9.622 1.00 96.12 92 GLY A C 1
ATOM 664 O O . GLY A 1 92 ? 1.572 6.715 8.680 1.00 96.12 92 GLY A O 1
ATOM 665 N N . ALA A 1 93 ? -0.426 6.181 9.549 1.00 95.38 93 ALA A N 1
ATOM 666 C CA . ALA A 1 93 ? -0.905 5.502 8.342 1.00 95.38 93 ALA A CA 1
ATOM 667 C C . ALA A 1 93 ? -0.958 6.460 7.140 1.00 95.38 93 ALA A C 1
ATOM 669 O O . ALA A 1 93 ? -0.472 6.137 6.058 1.00 95.38 93 ALA A O 1
ATOM 670 N N . LYS A 1 94 ? -1.486 7.674 7.335 1.00 95.06 94 LYS A N 1
ATOM 671 C CA . LYS A 1 94 ? -1.536 8.699 6.288 1.00 95.06 94 LYS A CA 1
ATOM 672 C C . LYS A 1 94 ? -0.141 9.104 5.806 1.00 95.06 94 LYS A C 1
ATOM 674 O O . LYS A 1 94 ? 0.064 9.235 4.603 1.00 95.06 94 LYS A O 1
ATOM 679 N N . GLU A 1 95 ? 0.803 9.326 6.714 1.00 95.88 95 GLU A N 1
ATOM 680 C CA . GLU A 1 95 ? 2.183 9.683 6.368 1.00 95.88 95 GLU A CA 1
ATOM 681 C C . GLU A 1 95 ? 2.862 8.570 5.564 1.00 95.88 95 GLU A C 1
ATOM 683 O O . GLU A 1 95 ? 3.453 8.846 4.518 1.00 95.88 95 GLU A O 1
ATOM 688 N N . ALA A 1 96 ? 2.704 7.315 5.992 1.00 95.81 96 ALA A N 1
ATOM 689 C CA . ALA A 1 96 ? 3.232 6.157 5.280 1.00 95.81 96 ALA A CA 1
ATOM 690 C C . ALA A 1 96 ? 2.614 6.008 3.880 1.00 95.81 96 ALA A C 1
ATOM 692 O O . ALA A 1 96 ? 3.336 5.778 2.911 1.00 95.81 96 ALA A O 1
ATOM 693 N N . TRP A 1 97 ? 1.301 6.221 3.743 1.00 93.62 97 TRP A N 1
ATOM 694 C CA . TRP A 1 97 ? 0.619 6.245 2.445 1.00 93.62 97 TRP A CA 1
ATOM 695 C C . TRP A 1 97 ? 1.159 7.346 1.524 1.00 93.62 97 TRP A C 1
ATOM 697 O O . TRP A 1 97 ? 1.524 7.083 0.378 1.00 93.62 97 TRP A O 1
ATOM 707 N N . MET A 1 98 ? 1.272 8.573 2.042 1.00 94.06 98 MET A N 1
ATOM 708 C CA . MET A 1 98 ? 1.799 9.720 1.298 1.00 94.06 98 MET A CA 1
ATOM 709 C C . MET A 1 98 ? 3.265 9.538 0.880 1.00 94.06 98 MET A C 1
ATOM 711 O O . MET A 1 98 ? 3.702 10.174 -0.078 1.00 94.06 98 MET A O 1
ATOM 715 N N . ALA A 1 99 ? 4.025 8.690 1.576 1.00 94.81 99 ALA A N 1
ATOM 716 C CA . ALA A 1 99 ? 5.358 8.278 1.156 1.00 94.81 99 ALA A CA 1
ATOM 717 C C . ALA A 1 99 ? 5.314 7.155 0.104 1.00 94.81 99 ALA A C 1
ATOM 719 O O . ALA A 1 99 ? 6.032 7.229 -0.893 1.00 94.81 99 ALA A O 1
ATOM 720 N N . ALA A 1 100 ? 4.470 6.139 0.307 1.00 93.56 100 ALA A N 1
ATOM 721 C CA . ALA A 1 100 ? 4.380 4.950 -0.535 1.00 93.56 100 ALA A CA 1
ATOM 722 C C . ALA A 1 100 ? 3.835 5.243 -1.939 1.00 93.56 100 ALA A C 1
ATOM 724 O O . ALA A 1 100 ? 4.497 4.902 -2.918 1.00 93.56 100 ALA A O 1
ATOM 725 N N . SER A 1 101 ? 2.671 5.893 -2.049 1.00 92.06 101 SER A N 1
ATOM 726 C CA . SER A 1 101 ? 1.988 6.098 -3.337 1.00 92.06 101 SER A CA 1
ATOM 727 C C . SER A 1 101 ? 2.913 6.760 -4.375 1.00 92.06 101 SER A C 1
ATOM 729 O O . SER A 1 101 ? 3.202 6.129 -5.394 1.00 92.06 101 SER A O 1
ATOM 731 N N . PRO A 1 102 ? 3.559 7.916 -4.098 1.00 94.12 102 PRO A N 1
ATOM 732 C CA . PRO A 1 102 ? 4.443 8.545 -5.077 1.00 94.12 102 PRO A CA 1
ATOM 733 C C . PRO A 1 102 ? 5.656 7.702 -5.482 1.00 94.12 102 PRO A C 1
ATOM 735 O O . PRO A 1 102 ? 6.238 7.951 -6.538 1.00 94.12 102 PRO A O 1
ATOM 738 N N . LEU A 1 103 ? 6.117 6.767 -4.642 1.00 96.69 103 LEU A N 1
ATOM 739 C CA . LEU A 1 103 ? 7.247 5.898 -4.983 1.00 96.69 103 LEU A CA 1
ATOM 740 C C . LEU A 1 103 ? 6.876 4.893 -6.070 1.00 96.69 103 LEU A C 1
ATOM 742 O O . LEU A 1 103 ? 7.741 4.577 -6.888 1.00 96.69 103 LEU A O 1
ATOM 746 N N . TYR A 1 104 ? 5.625 4.427 -6.085 1.00 96.44 104 TYR A N 1
ATOM 747 C CA . TYR A 1 104 ? 5.115 3.583 -7.156 1.00 96.44 104 TYR A CA 1
ATOM 748 C C . TYR A 1 104 ? 4.912 4.379 -8.445 1.00 96.44 104 TYR A C 1
ATOM 750 O O . TYR A 1 104 ? 5.520 4.022 -9.450 1.00 96.44 104 TYR A O 1
ATOM 758 N N . GLU A 1 105 ? 4.219 5.521 -8.382 1.00 95.25 105 GLU A N 1
ATOM 759 C CA . GLU A 1 105 ? 3.998 6.426 -9.529 1.00 95.25 105 GLU A CA 1
ATOM 760 C C . GLU A 1 105 ? 5.294 6.755 -10.286 1.00 95.25 105 GLU A C 1
ATOM 762 O O . GLU A 1 105 ? 5.368 6.809 -11.510 1.00 95.25 105 GLU A O 1
ATOM 767 N N . GLN A 1 106 ? 6.384 6.950 -9.543 1.00 97.25 106 GLN A N 1
ATOM 768 C CA . GLN A 1 106 ? 7.697 7.258 -10.108 1.00 97.25 106 GLN A CA 1
ATOM 769 C C . GLN A 1 106 ? 8.311 6.119 -10.938 1.00 97.25 106 GLN A C 1
ATOM 771 O O . GLN A 1 106 ? 9.190 6.374 -11.763 1.00 97.25 106 GLN A O 1
ATOM 776 N N . MET A 1 107 ? 7.902 4.872 -10.702 1.00 97.38 107 MET A N 1
ATOM 777 C CA . MET A 1 107 ? 8.409 3.687 -11.396 1.00 97.38 107 MET A CA 1
ATOM 778 C C . MET A 1 107 ? 7.356 2.959 -12.243 1.00 97.38 107 MET A C 1
ATOM 780 O O . MET A 1 107 ? 7.741 2.069 -13.002 1.00 97.38 107 MET A O 1
ATOM 784 N N . GLU A 1 108 ? 6.082 3.352 -12.162 1.00 96.75 108 GLU A N 1
ATOM 785 C CA . GLU A 1 108 ? 4.936 2.745 -12.852 1.00 96.75 108 GLU A CA 1
ATOM 786 C C . GLU A 1 108 ? 5.219 2.554 -14.346 1.00 96.75 108 GLU A C 1
ATOM 788 O O . GLU A 1 108 ? 5.185 1.432 -14.837 1.00 96.75 108 GLU A O 1
ATOM 793 N N . GLY A 1 109 ? 5.664 3.595 -15.058 1.00 96.88 109 GLY A N 1
ATOM 794 C CA . GLY A 1 109 ? 5.949 3.489 -16.495 1.00 96.88 109 GLY A CA 1
ATOM 795 C C . GLY A 1 109 ? 6.995 2.423 -16.870 1.00 96.88 109 GLY A C 1
ATOM 796 O O . GLY A 1 109 ? 6.958 1.884 -17.976 1.00 96.88 109 GLY A O 1
ATOM 797 N N . ILE A 1 110 ? 7.918 2.082 -15.961 1.00 96.81 110 ILE A N 1
ATOM 798 C CA . ILE A 1 110 ? 8.860 0.966 -16.153 1.00 96.81 110 ILE A CA 1
ATOM 799 C C . ILE A 1 110 ? 8.176 -0.364 -15.818 1.00 96.81 110 ILE A C 1
ATOM 801 O O . ILE A 1 110 ? 8.337 -1.333 -16.555 1.00 96.81 110 ILE A O 1
ATOM 805 N N . VAL A 1 111 ? 7.435 -0.421 -14.710 1.00 97.50 111 VAL A N 1
ATOM 806 C CA . VAL A 1 111 ? 6.756 -1.633 -14.231 1.00 97.50 111 VAL A CA 1
ATOM 807 C C . VAL A 1 111 ? 5.659 -2.073 -15.207 1.00 97.50 111 VAL A C 1
ATOM 809 O O . VAL A 1 111 ? 5.676 -3.217 -15.649 1.00 97.50 111 VAL A O 1
ATOM 812 N N . ALA A 1 112 ? 4.773 -1.167 -15.615 1.00 96.81 112 ALA A N 1
ATOM 813 C CA . ALA A 1 112 ? 3.710 -1.409 -16.585 1.00 96.81 112 ALA A CA 1
ATOM 814 C C . ALA A 1 112 ? 4.255 -1.700 -17.997 1.00 96.81 112 ALA A C 1
ATOM 816 O O . ALA A 1 112 ? 3.702 -2.513 -18.737 1.00 96.81 112 ALA A O 1
ATOM 817 N N . GLY A 1 113 ? 5.367 -1.058 -18.378 1.00 95.88 113 GLY A N 1
ATOM 818 C CA . GLY A 1 113 ? 5.949 -1.166 -19.719 1.00 95.88 113 GLY A CA 1
ATOM 819 C C . GLY A 1 113 ? 6.808 -2.411 -19.971 1.00 95.88 113 GLY A C 1
ATOM 820 O O . GLY A 1 113 ? 7.113 -2.716 -21.126 1.00 95.88 113 GLY A O 1
ATOM 821 N N . VAL A 1 114 ? 7.224 -3.132 -18.924 1.00 95.56 114 VAL A N 1
ATOM 822 C CA . VAL A 1 114 ? 8.046 -4.347 -19.040 1.00 95.56 114 VAL A CA 1
ATOM 823 C C . VAL A 1 114 ? 7.155 -5.580 -18.848 1.00 95.56 114 VAL A C 1
ATOM 825 O O . VAL A 1 114 ? 6.615 -5.750 -17.759 1.00 95.56 114 VAL A O 1
ATOM 828 N N . PRO A 1 115 ? 7.036 -6.489 -19.841 1.00 95.50 115 PRO A N 1
ATOM 829 C CA . PRO A 1 115 ? 6.102 -7.622 -19.773 1.00 95.50 115 PRO A CA 1
ATOM 830 C C . PRO A 1 115 ? 6.248 -8.513 -18.534 1.00 95.50 115 PRO A C 1
ATOM 832 O O . PRO A 1 115 ? 5.256 -8.966 -17.976 1.00 95.50 115 PRO A O 1
ATOM 835 N N . ASP A 1 116 ? 7.480 -8.732 -18.073 1.00 96.19 116 ASP A N 1
ATOM 836 C CA . ASP A 1 116 ? 7.744 -9.556 -16.887 1.00 96.19 116 ASP A CA 1
ATOM 837 C C . ASP A 1 116 ? 7.365 -8.855 -15.567 1.00 96.19 116 ASP A C 1
ATOM 839 O O . ASP A 1 116 ? 7.352 -9.489 -14.513 1.00 96.19 116 ASP A O 1
ATOM 843 N N . LEU A 1 117 ? 7.090 -7.547 -15.604 1.00 96.44 117 LEU A N 1
ATOM 844 C CA . LEU A 1 117 ? 6.741 -6.728 -14.443 1.00 96.44 117 LEU A CA 1
ATOM 845 C C . LEU A 1 117 ? 5.293 -6.220 -14.474 1.00 96.44 117 LEU A C 1
ATOM 847 O O . LEU A 1 117 ? 4.769 -5.850 -13.425 1.00 96.44 117 LEU A O 1
ATOM 851 N N . SER A 1 118 ? 4.626 -6.231 -15.628 1.00 95.44 118 SER A N 1
ATOM 852 C CA . SER A 1 118 ? 3.324 -5.579 -15.808 1.00 95.44 118 SER A CA 1
ATOM 853 C C . SER A 1 118 ? 2.210 -6.170 -14.939 1.00 95.44 118 SER A C 1
ATOM 855 O O . SER A 1 118 ? 1.239 -5.490 -14.629 1.00 95.44 118 SER A O 1
ATOM 857 N N . SER A 1 119 ? 2.343 -7.412 -14.460 1.00 95.31 119 SER A N 1
ATOM 858 C CA . SER A 1 119 ? 1.394 -7.967 -13.486 1.00 95.31 119 SER A CA 1
ATOM 859 C C . SER A 1 119 ? 1.405 -7.225 -12.147 1.00 95.31 119 SER A C 1
ATOM 861 O O . SER A 1 119 ? 0.393 -7.211 -11.454 1.00 95.31 119 SER A O 1
ATOM 863 N N . TYR A 1 120 ? 2.536 -6.626 -11.758 1.00 95.81 120 TYR A N 1
ATOM 864 C CA . TYR A 1 120 ? 2.613 -5.836 -10.529 1.00 95.81 120 TYR A CA 1
ATOM 865 C C . TYR A 1 120 ? 1.832 -4.528 -10.645 1.00 95.81 120 TYR A C 1
ATOM 867 O O . TYR A 1 120 ? 1.287 -4.084 -9.644 1.00 95.81 120 TYR A O 1
ATOM 875 N N . ASP A 1 121 ? 1.732 -3.956 -11.844 1.00 96.44 121 ASP A N 1
ATOM 876 C CA . ASP A 1 121 ? 0.900 -2.781 -12.116 1.00 96.44 121 ASP A CA 1
ATOM 877 C C . ASP A 1 121 ? -0.587 -3.072 -11.943 1.00 96.44 121 ASP A C 1
ATOM 879 O O . ASP A 1 121 ? -1.267 -2.422 -11.153 1.00 96.44 121 ASP A O 1
ATOM 883 N N . VAL A 1 122 ? -1.063 -4.173 -12.522 1.00 95.19 122 VAL A N 1
ATOM 884 C CA . VAL A 1 122 ? -2.437 -4.647 -12.302 1.00 95.19 122 VAL A CA 1
ATOM 885 C C . VAL A 1 122 ? -2.737 -4.882 -10.813 1.00 95.19 122 VAL A C 1
ATOM 887 O O . VAL A 1 122 ? -3.841 -4.614 -10.347 1.00 95.19 122 VAL A O 1
ATOM 890 N N . ILE A 1 123 ? -1.769 -5.388 -10.045 1.00 95.44 123 ILE A N 1
ATOM 891 C CA . ILE A 1 123 ? -1.946 -5.633 -8.606 1.00 95.44 123 ILE A CA 1
ATOM 892 C C . ILE A 1 123 ? -1.970 -4.324 -7.809 1.00 95.44 123 ILE A C 1
ATOM 894 O O . ILE A 1 123 ? -2.756 -4.211 -6.868 1.00 95.44 123 ILE A O 1
ATOM 898 N N . LEU A 1 124 ? -1.092 -3.375 -8.134 1.00 93.94 124 LEU A N 1
ATOM 899 C CA . LEU A 1 124 ? -0.843 -2.203 -7.300 1.00 93.94 124 LEU A CA 1
ATOM 900 C C . LEU A 1 124 ? -1.740 -1.017 -7.651 1.00 93.94 124 LEU A C 1
ATOM 902 O O . LEU A 1 124 ? -2.274 -0.436 -6.712 1.00 93.94 124 LEU A O 1
ATOM 906 N N . ASP A 1 125 ? -1.963 -0.729 -8.938 1.00 93.62 125 ASP A N 1
ATOM 907 C CA . ASP A 1 125 ? -2.572 0.540 -9.372 1.00 93.62 125 ASP A CA 1
ATOM 908 C C . ASP A 1 125 ? -3.612 0.421 -10.508 1.00 93.62 125 ASP A C 1
ATOM 910 O O . ASP A 1 125 ? -4.654 1.074 -10.480 1.00 93.62 125 ASP A O 1
ATOM 914 N N . ALA A 1 126 ? -3.416 -0.481 -11.476 1.00 91.94 126 ALA A N 1
ATOM 915 C CA . ALA A 1 126 ? -4.252 -0.510 -12.685 1.00 91.94 126 ALA A CA 1
ATOM 916 C C . ALA A 1 126 ? -5.467 -1.456 -12.618 1.00 91.94 126 ALA A C 1
ATOM 918 O O . ALA A 1 126 ? -6.395 -1.356 -13.425 1.00 91.94 126 ALA A O 1
ATOM 919 N N . GLY A 1 127 ? -5.477 -2.413 -11.688 1.00 91.50 127 GLY A N 1
ATOM 920 C CA . GLY A 1 127 ? -6.519 -3.439 -11.616 1.00 91.50 127 GLY A CA 1
ATOM 921 C C . GLY A 1 127 ? -7.890 -2.887 -11.221 1.00 91.50 127 GLY A C 1
ATOM 922 O O . GLY A 1 127 ? -8.059 -2.359 -10.122 1.00 91.50 127 GLY A O 1
ATOM 923 N N . ALA A 1 128 ? -8.892 -3.076 -12.077 1.00 91.81 128 ALA A N 1
ATOM 924 C CA . ALA A 1 128 ? -10.297 -2.825 -11.747 1.00 91.81 128 ALA A CA 1
ATOM 925 C C . ALA A 1 128 ? -10.875 -3.937 -10.855 1.00 91.81 128 ALA A C 1
ATOM 927 O O . ALA A 1 128 ? -10.250 -4.987 -10.660 1.00 91.81 128 ALA A O 1
ATOM 928 N N . SER A 1 129 ? -12.082 -3.744 -10.318 1.00 92.62 129 SER A N 1
ATOM 929 C CA . SER A 1 129 ? -12.768 -4.844 -9.639 1.00 92.62 129 SER A CA 1
ATOM 930 C C . SER A 1 129 ? -13.154 -5.938 -10.642 1.00 92.62 129 SER A C 1
ATOM 932 O O . SER A 1 129 ? -13.506 -5.668 -11.792 1.00 92.62 129 SER A O 1
ATOM 934 N N . GLY A 1 130 ? -13.151 -7.199 -10.207 1.00 93.12 130 GLY A N 1
ATOM 935 C CA . GLY A 1 130 ? -13.555 -8.326 -11.051 1.00 93.12 130 GLY A CA 1
ATOM 936 C C . GLY A 1 130 ? -15.027 -8.283 -11.465 1.00 93.12 130 GLY A C 1
ATOM 937 O O . GLY A 1 130 ? -15.410 -8.982 -12.398 1.00 93.12 130 GLY A O 1
ATOM 938 N N . ALA A 1 131 ? -15.849 -7.478 -10.788 1.00 92.44 131 ALA A N 1
ATOM 939 C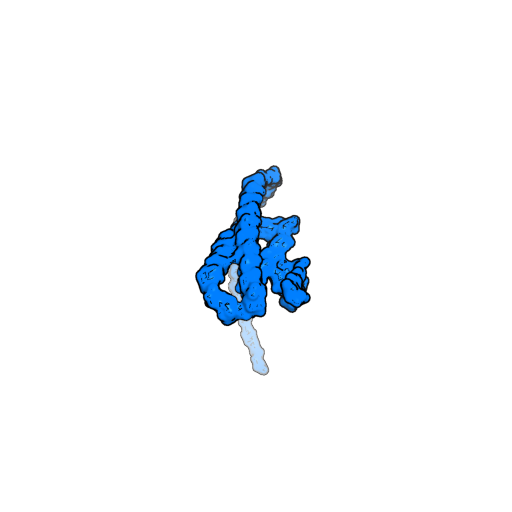 CA . ALA A 1 131 ? -17.234 -7.228 -11.171 1.00 92.44 131 ALA A CA 1
ATOM 940 C C . ALA A 1 131 ? -17.353 -6.226 -12.332 1.00 92.44 131 ALA A C 1
ATOM 942 O O . ALA A 1 131 ? -18.291 -6.328 -13.122 1.00 92.44 131 ALA A O 1
ATOM 943 N N . GLU A 1 132 ? -16.425 -5.273 -12.433 1.00 92.12 132 GLU A N 1
ATOM 944 C CA . GLU A 1 132 ? -16.410 -4.237 -13.471 1.00 92.12 132 GLU A CA 1
ATOM 945 C C . GLU A 1 132 ? -15.660 -4.697 -14.720 1.00 92.12 132 GLU A C 1
ATOM 947 O O . GLU A 1 132 ? -16.183 -4.575 -15.827 1.00 92.12 132 GLU A O 1
ATOM 952 N N . ASP A 1 133 ? -14.462 -5.257 -14.542 1.00 94.00 133 ASP A N 1
ATOM 953 C CA . ASP A 1 133 ? -13.616 -5.739 -15.631 1.00 94.00 133 ASP A CA 1
ATOM 954 C C . ASP A 1 133 ? -12.888 -7.032 -15.220 1.00 94.00 133 ASP A C 1
ATOM 956 O O . ASP A 1 133 ? -11.783 -7.007 -14.671 1.00 94.00 133 ASP A O 1
ATOM 960 N N . PRO A 1 134 ? -13.492 -8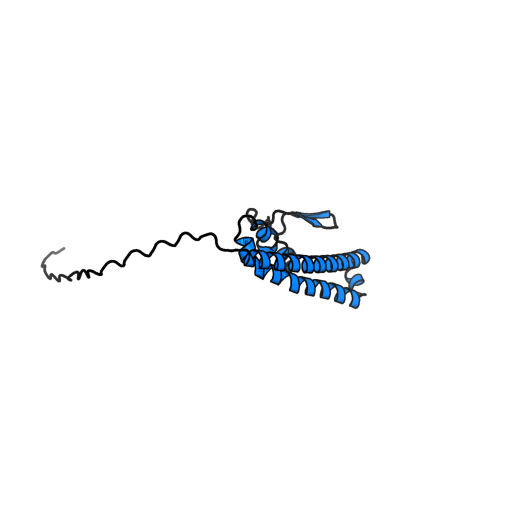.204 -15.484 1.00 92.56 134 PRO A N 1
ATOM 961 C CA . PRO A 1 134 ? -12.891 -9.490 -15.152 1.00 92.56 134 PRO A CA 1
ATOM 962 C C . PRO A 1 134 ? -11.545 -9.758 -15.839 1.00 92.56 134 PRO A C 1
ATOM 964 O O . PRO A 1 134 ? -10.778 -10.581 -15.325 1.00 92.56 134 PRO A O 1
ATOM 967 N N . GLU A 1 135 ? -11.276 -9.136 -16.990 1.00 90.94 135 GLU A N 1
ATOM 968 C CA . GLU A 1 135 ? -10.074 -9.376 -17.797 1.00 90.94 135 GLU A CA 1
ATOM 969 C C . GLU A 1 135 ? -8.877 -8.602 -17.241 1.00 90.94 135 GLU A C 1
ATOM 971 O O . GLU A 1 135 ? -7.785 -9.163 -17.150 1.00 90.94 135 GLU A O 1
ATOM 976 N N . ASN A 1 136 ? -9.102 -7.364 -16.789 1.00 89.38 136 ASN A N 1
ATOM 977 C CA . ASN A 1 136 ? -8.060 -6.491 -16.237 1.00 89.38 136 ASN A CA 1
ATOM 978 C C . ASN A 1 136 ? -8.039 -6.434 -14.701 1.00 89.38 136 ASN A C 1
ATOM 980 O O . ASN A 1 136 ? -7.240 -5.704 -14.119 1.00 89.38 136 ASN A O 1
ATOM 984 N N . ALA A 1 137 ? -8.896 -7.192 -14.014 1.00 93.19 137 ALA A N 1
ATOM 985 C CA . ALA A 1 137 ? -8.941 -7.172 -12.556 1.00 93.19 137 ALA A CA 1
ATOM 986 C C . ALA A 1 137 ? -7.732 -7.837 -11.890 1.00 93.19 137 ALA A C 1
ATOM 988 O O . ALA A 1 137 ? -7.227 -8.870 -12.350 1.00 93.19 137 ALA A O 1
ATOM 989 N N . ALA A 1 138 ? -7.350 -7.305 -10.727 1.00 93.44 138 ALA A N 1
ATOM 990 C CA . ALA A 1 138 ? -6.274 -7.860 -9.921 1.00 93.44 138 ALA A CA 1
ATOM 991 C C . ALA A 1 138 ? -6.499 -9.361 -9.615 1.00 93.44 138 ALA A C 1
ATOM 993 O O . ALA A 1 138 ? -7.636 -9.794 -9.378 1.00 93.44 138 ALA A O 1
ATOM 994 N N . PRO A 1 139 ? -5.439 -10.192 -9.646 1.00 93.88 139 PRO A N 1
ATOM 995 C CA . PRO A 1 139 ? -5.551 -11.648 -9.573 1.00 93.88 139 PRO A CA 1
ATOM 996 C C . PRO A 1 139 ? -5.597 -12.175 -8.127 1.00 93.88 139 PRO A C 1
ATOM 998 O O . PRO A 1 139 ? -5.041 -13.235 -7.840 1.00 93.88 139 PRO A O 1
ATOM 1001 N N . PHE A 1 140 ? -6.216 -11.441 -7.199 1.00 93.00 140 PHE A N 1
ATOM 1002 C CA . PHE A 1 140 ? -6.306 -11.835 -5.792 1.00 93.00 140 PHE A CA 1
ATOM 1003 C C . PHE A 1 140 ? -7.702 -11.604 -5.215 1.00 93.00 140 PHE A C 1
ATOM 1005 O O . PHE A 1 140 ? -8.393 -10.667 -5.598 1.00 93.00 140 PHE A O 1
ATOM 1012 N N . ASP A 1 141 ? -8.072 -12.429 -4.239 1.00 94.81 141 ASP A N 1
ATOM 1013 C CA . ASP A 1 141 ? -9.202 -12.178 -3.348 1.00 94.81 141 ASP A CA 1
ATOM 1014 C C . ASP A 1 141 ? -8.684 -11.656 -2.009 1.00 94.81 141 ASP A C 1
ATOM 1016 O O . ASP A 1 141 ? -7.619 -12.070 -1.543 1.00 94.81 141 ASP A O 1
ATOM 1020 N N . LEU A 1 142 ? -9.454 -10.787 -1.356 1.00 92.50 142 LEU A N 1
ATOM 1021 C CA . LEU A 1 142 ? -9.127 -10.288 -0.024 1.00 92.50 142 LEU A CA 1
ATOM 1022 C C . LEU A 1 142 ? -10.019 -10.960 1.018 1.00 92.50 142 LEU A C 1
ATOM 1024 O O . LEU A 1 142 ? -11.227 -10.736 1.050 1.00 92.50 142 LEU A O 1
ATOM 1028 N N . THR A 1 143 ? -9.426 -11.770 1.891 1.00 94.00 143 THR A N 1
ATOM 1029 C CA . THR A 1 143 ? -10.132 -12.317 3.058 1.00 94.00 143 THR A CA 1
ATOM 1030 C C . THR A 1 143 ? -9.986 -11.352 4.228 1.00 94.00 143 THR A C 1
ATOM 1032 O O . THR A 1 143 ? -8.869 -11.035 4.631 1.00 94.00 143 THR A O 1
ATOM 1035 N N . LEU A 1 144 ? -11.108 -10.880 4.761 1.00 90.12 144 LEU A N 1
ATOM 1036 C CA . LEU A 1 144 ? -11.159 -9.981 5.907 1.00 90.12 144 LEU A CA 1
ATOM 1037 C C . LEU A 1 144 ? -11.119 -10.771 7.226 1.00 90.12 144 LEU A C 1
ATOM 1039 O O . LEU A 1 144 ? -11.519 -11.939 7.253 1.00 90.12 144 LEU A O 1
ATOM 1043 N N . PRO A 1 145 ? -10.695 -10.148 8.341 1.00 86.19 145 PRO A N 1
ATOM 1044 C CA . PRO A 1 145 ? -10.641 -10.812 9.648 1.00 86.19 145 PRO A CA 1
ATOM 1045 C C . PRO A 1 145 ? -11.984 -11.369 10.145 1.00 86.19 145 PRO A C 1
ATOM 1047 O O . PRO A 1 145 ? -12.012 -12.358 10.871 1.00 86.19 145 PRO A O 1
ATOM 1050 N N . ASP A 1 146 ? -13.106 -10.786 9.713 1.00 87.00 146 ASP A N 1
ATOM 1051 C CA . ASP A 1 146 ? -14.457 -11.269 10.029 1.00 87.00 146 ASP A CA 1
ATOM 1052 C C . ASP A 1 146 ? -14.919 -12.459 9.160 1.00 87.00 146 ASP A C 1
ATOM 1054 O O . ASP A 1 146 ? -16.060 -12.912 9.267 1.00 87.00 146 ASP A O 1
ATOM 1058 N N . GLY A 1 147 ? -14.041 -12.976 8.296 1.00 93.31 147 GLY A N 1
ATOM 1059 C CA . GLY A 1 147 ? -14.296 -14.110 7.413 1.00 93.31 147 GLY A CA 1
ATOM 1060 C C . GLY A 1 147 ? -14.993 -13.752 6.101 1.00 93.31 147 GLY A C 1
ATOM 1061 O O . GLY A 1 147 ? -15.175 -14.637 5.261 1.00 93.31 147 GLY A O 1
ATOM 1062 N N . ARG A 1 148 ? -15.372 -12.485 5.875 1.00 94.69 148 ARG A N 1
ATOM 1063 C CA . ARG A 1 148 ? -15.833 -12.050 4.550 1.00 94.69 148 ARG A CA 1
ATOM 1064 C C . ARG A 1 148 ? -14.701 -12.168 3.538 1.00 94.69 148 ARG A C 1
ATOM 1066 O O . ARG A 1 148 ? -13.538 -11.934 3.854 1.00 94.69 148 ARG A O 1
ATOM 1073 N N . VAL A 1 149 ? -15.061 -12.472 2.296 1.00 96.00 149 VAL A N 1
ATOM 1074 C CA . VAL A 1 149 ? -14.122 -12.486 1.174 1.00 96.00 149 VAL A CA 1
ATOM 1075 C C . VAL A 1 149 ? -14.583 -11.470 0.142 1.00 96.00 149 VAL A C 1
ATOM 1077 O O . VAL A 1 149 ? -15.692 -11.575 -0.381 1.00 96.00 149 VAL A O 1
ATOM 1080 N N . LEU A 1 150 ? -13.729 -10.495 -0.156 1.00 93.06 150 LEU A N 1
ATOM 1081 C CA . LEU A 1 150 ? -13.902 -9.599 -1.288 1.00 93.06 150 LEU A CA 1
ATOM 1082 C C . LEU A 1 150 ? -13.269 -10.273 -2.504 1.00 93.06 150 LEU A C 1
ATOM 1084 O O . LEU A 1 150 ? -12.051 -10.435 -2.572 1.00 93.06 150 LEU A O 1
ATOM 1088 N N . GLN A 1 151 ? -14.112 -10.727 -3.425 1.00 95.06 151 GLN A N 1
ATOM 1089 C CA . GLN A 1 151 ? -13.678 -11.408 -4.640 1.00 95.06 151 GLN A CA 1
ATOM 1090 C C . GLN A 1 151 ? -13.126 -10.376 -5.623 1.00 95.06 151 GLN A C 1
ATOM 1092 O O . GLN A 1 151 ? -13.887 -9.515 -6.063 1.00 95.06 151 GLN A O 1
ATOM 1097 N N . ARG A 1 152 ? -11.828 -10.452 -5.946 1.00 94.31 152 ARG A N 1
ATOM 1098 C CA . ARG A 1 152 ? -11.129 -9.536 -6.874 1.00 94.31 152 ARG A CA 1
ATOM 1099 C C . ARG A 1 152 ? -11.552 -8.068 -6.702 1.00 94.31 152 ARG A C 1
ATOM 1101 O O . ARG A 1 152 ? -12.161 -7.506 -7.612 1.00 94.31 152 ARG A O 1
ATOM 1108 N N . PRO A 1 153 ? -11.279 -7.442 -5.541 1.00 93.69 153 PRO A N 1
ATOM 1109 C CA . PRO A 1 153 ? -11.862 -6.145 -5.192 1.00 93.69 153 PRO A CA 1
ATOM 1110 C C . PRO A 1 153 ? -11.318 -4.962 -6.005 1.00 93.69 153 PRO A C 1
ATOM 1112 O O . PRO A 1 153 ? -11.873 -3.875 -5.914 1.00 93.69 153 PRO A O 1
ATOM 1115 N N . GLY A 1 154 ? -10.259 -5.162 -6.788 1.00 93.94 154 GLY A N 1
ATOM 1116 C CA . GLY A 1 154 ? -9.508 -4.095 -7.443 1.00 93.94 154 GLY A CA 1
ATOM 1117 C C . GLY A 1 154 ? -8.040 -4.149 -7.052 1.00 93.94 154 GLY A C 1
ATOM 1118 O O . GLY A 1 154 ? -7.600 -5.085 -6.379 1.00 93.94 154 GLY A O 1
ATOM 1119 N N . ASN A 1 155 ? -7.283 -3.157 -7.495 1.00 93.06 155 ASN A N 1
ATOM 1120 C CA . ASN A 1 155 ? -5.887 -2.982 -7.125 1.00 93.06 155 ASN A CA 1
ATOM 1121 C C . ASN A 1 155 ? -5.728 -2.480 -5.681 1.00 93.06 155 ASN A C 1
ATOM 1123 O O . ASN A 1 155 ? -6.673 -1.990 -5.060 1.00 93.06 155 ASN A O 1
ATOM 1127 N N . VAL A 1 156 ? -4.520 -2.621 -5.134 1.00 89.00 156 VAL A N 1
ATOM 1128 C CA . VAL A 1 156 ? -4.226 -2.270 -3.738 1.00 89.00 156 VAL A CA 1
ATOM 1129 C C . VAL A 1 156 ? -4.481 -0.789 -3.454 1.00 89.00 156 VAL A C 1
ATOM 1131 O O . VAL A 1 156 ? -5.069 -0.479 -2.419 1.00 89.00 156 VAL A O 1
ATOM 1134 N N . PHE A 1 157 ? -4.071 0.119 -4.340 1.00 86.38 157 PHE A N 1
ATOM 1135 C CA . PHE A 1 157 ? -4.247 1.554 -4.122 1.00 86.38 157 PHE A CA 1
ATOM 1136 C C . PHE A 1 157 ? -5.715 1.965 -4.154 1.00 86.38 157 PHE A C 1
ATOM 1138 O O . PHE A 1 157 ? -6.197 2.571 -3.201 1.00 86.38 157 PHE A O 1
ATOM 1145 N N . GLY A 1 158 ? -6.464 1.510 -5.152 1.00 82.69 158 GLY A N 1
ATOM 1146 C CA . GLY A 1 158 ? -7.904 1.697 -5.242 1.00 82.69 158 GLY A CA 1
ATOM 1147 C C . GLY A 1 158 ? -8.628 1.172 -4.004 1.00 82.69 158 GLY A C 1
ATOM 1148 O O . GLY A 1 158 ? -9.472 1.874 -3.454 1.00 82.69 158 GLY A O 1
ATOM 1149 N N . VAL A 1 159 ? -8.273 -0.013 -3.496 1.00 84.94 159 VAL A N 1
ATOM 1150 C CA . VAL A 1 159 ? -8.870 -0.555 -2.260 1.00 84.94 159 VAL A CA 1
ATOM 1151 C C . VAL A 1 159 ? -8.567 0.322 -1.041 1.00 84.94 159 VAL A C 1
ATOM 1153 O O . VAL A 1 159 ? -9.436 0.491 -0.192 1.00 84.94 159 VAL A O 1
ATOM 1156 N N . LEU A 1 160 ? -7.366 0.893 -0.939 1.00 78.88 160 LEU A N 1
ATOM 1157 C CA . LEU A 1 160 ? -6.982 1.752 0.187 1.00 78.88 160 LEU A CA 1
ATOM 1158 C C . LEU A 1 160 ? -7.570 3.168 0.102 1.00 78.88 160 LEU A C 1
ATOM 1160 O O . LEU A 1 160 ? -7.765 3.804 1.135 1.00 78.88 160 LEU A O 1
ATOM 1164 N N . GLU A 1 161 ? -7.847 3.664 -1.103 1.00 70.25 161 GLU A N 1
ATOM 1165 C CA . GLU A 1 161 ? -8.391 5.007 -1.331 1.00 70.25 161 GLU A CA 1
ATOM 1166 C C . GLU A 1 161 ? -9.924 5.067 -1.345 1.00 70.25 161 GLU A C 1
ATOM 1168 O O . GLU A 1 161 ? -10.495 6.118 -1.044 1.00 70.25 161 GLU A O 1
ATOM 1173 N N . SER A 1 162 ? -10.595 3.975 -1.726 1.00 60.84 162 SER A N 1
ATOM 1174 C CA . SER A 1 162 ? -12.049 3.952 -1.959 1.00 60.84 162 SER A CA 1
ATOM 1175 C C . SER A 1 162 ? -12.879 3.278 -0.862 1.00 60.84 162 SER A C 1
ATOM 1177 O O . SER A 1 162 ? -14.107 3.401 -0.892 1.00 60.84 162 SER A O 1
ATOM 1179 N N . ALA A 1 163 ? -12.238 2.574 0.079 1.00 45.28 163 ALA A N 1
ATOM 1180 C CA . ALA A 1 163 ? -12.907 1.863 1.173 1.00 45.28 163 ALA A CA 1
ATOM 1181 C C . ALA A 1 163 ? -13.261 2.759 2.370 1.00 45.28 163 ALA A C 1
ATOM 1183 O O . ALA A 1 163 ? -12.438 3.620 2.757 1.00 45.28 163 ALA A O 1
#

Radius of gyration: 31.43 Å; chains: 1; bounding box: 66×41×102 Å

Sequence (163 aa):
MITRIVLPGILMLALLTACAPSAPPAPAPAESTGADLSGIKTYLLQKTAALNTSAAELQTASAHYYDLAEAASFDYERLSQSPAEIAQVLAGAKEAWMAASPLYEQMEGIVAGVPDLSSYDVILDAGASGAEDPENAAPFDLTLPDGRVLQRPGNVFGVLESA